Protein AF-A0A2M7JQ31-F1 (afdb_monomer_lite)

Structure (mmCIF, N/CA/C/O backbone):
data_AF-A0A2M7JQ31-F1
#
_entry.id   AF-A0A2M7JQ31-F1
#
loop_
_atom_site.group_PDB
_atom_site.id
_atom_site.type_symbol
_atom_site.label_atom_id
_atom_site.label_alt_id
_atom_site.label_comp_id
_atom_site.label_asym_id
_atom_site.label_entity_id
_atom_site.label_seq_id
_atom_site.pdbx_PDB_ins_code
_atom_site.Cartn_x
_atom_site.Cartn_y
_atom_site.Cartn_z
_atom_site.occupancy
_atom_site.B_iso_or_equiv
_atom_site.auth_seq_id
_atom_site.auth_comp_id
_atom_site.auth_asym_id
_atom_site.auth_atom_id
_atom_site.pdbx_PDB_model_num
ATOM 1 N N . MET A 1 1 ? 27.875 3.418 -22.681 1.00 65.19 1 MET A N 1
ATOM 2 C CA . MET A 1 1 ? 27.961 2.039 -22.156 1.00 65.19 1 MET A CA 1
ATOM 3 C C . MET A 1 1 ? 29.254 1.418 -22.652 1.00 65.19 1 MET A C 1
ATOM 5 O O . MET A 1 1 ? 29.579 1.654 -23.812 1.00 65.19 1 MET A O 1
ATOM 9 N N 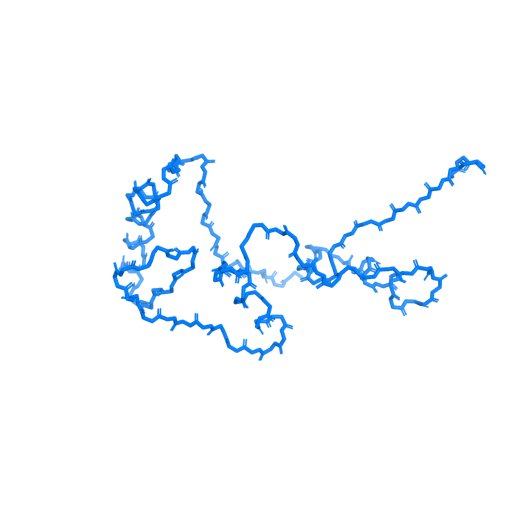. PRO A 1 2 ? 30.010 0.698 -21.807 1.00 87.50 2 PRO A N 1
ATOM 10 C CA . PRO A 1 2 ? 31.161 -0.084 -22.257 1.00 87.50 2 PRO A CA 1
ATOM 11 C C . PRO A 1 2 ? 30.753 -1.044 -23.381 1.00 87.50 2 PRO A C 1
ATOM 13 O O . PRO A 1 2 ? 29.633 -1.551 -23.373 1.00 87.50 2 PRO A O 1
ATOM 16 N N . SER A 1 3 ? 31.654 -1.322 -24.322 1.00 85.88 3 SER A N 1
ATOM 17 C CA . SER A 1 3 ? 31.379 -2.151 -25.509 1.00 85.88 3 SER A CA 1
ATOM 18 C C . SER A 1 3 ? 30.943 -3.590 -25.202 1.00 85.88 3 SER A C 1
ATOM 20 O O . SER A 1 3 ? 30.366 -4.238 -26.066 1.00 85.88 3 SER A O 1
ATOM 22 N N . HIS A 1 4 ? 31.175 -4.069 -23.977 1.00 90.38 4 HIS A N 1
ATOM 23 C CA . HIS A 1 4 ? 30.838 -5.422 -23.520 1.00 90.38 4 HIS A CA 1
ATOM 24 C C . HIS A 1 4 ? 29.823 -5.427 -22.361 1.00 90.38 4 HIS A C 1
ATOM 26 O O . HIS A 1 4 ? 29.737 -6.398 -21.614 1.00 90.38 4 HIS A O 1
ATOM 32 N N . ALA A 1 5 ? 29.083 -4.333 -22.159 1.00 92.06 5 ALA A N 1
ATOM 33 C CA . ALA A 1 5 ? 28.076 -4.251 -21.105 1.00 92.06 5 ALA A CA 1
ATOM 34 C C . ALA A 1 5 ? 26.688 -4.665 -21.613 1.00 92.06 5 ALA A C 1
ATOM 36 O O . ALA A 1 5 ? 26.236 -4.208 -22.663 1.00 92.06 5 ALA A O 1
ATOM 37 N N . HIS A 1 6 ? 25.984 -5.464 -20.810 1.00 89.62 6 HIS A N 1
ATOM 38 C CA . HIS A 1 6 ? 24.558 -5.736 -20.972 1.00 89.62 6 HIS A CA 1
ATOM 39 C C . HIS A 1 6 ? 23.758 -4.907 -19.963 1.00 89.62 6 HIS A C 1
ATOM 41 O O . HIS A 1 6 ? 24.145 -4.799 -18.800 1.00 89.62 6 HIS A O 1
ATOM 47 N N . LEU A 1 7 ? 22.636 -4.335 -20.404 1.00 88.12 7 LEU A N 1
ATOM 48 C CA . LEU A 1 7 ? 21.683 -3.635 -19.545 1.00 88.12 7 LEU A CA 1
ATOM 49 C C . LEU A 1 7 ? 20.421 -4.484 -19.417 1.00 88.12 7 LEU A C 1
ATOM 51 O O . LEU A 1 7 ? 19.772 -4.781 -20.418 1.00 88.12 7 LEU A O 1
ATOM 55 N N . ILE A 1 8 ? 20.071 -4.837 -18.185 1.00 91.75 8 ILE A N 1
ATOM 56 C CA . ILE A 1 8 ? 18.799 -5.473 -17.852 1.00 91.75 8 ILE A CA 1
ATOM 57 C C . ILE A 1 8 ? 18.033 -4.490 -16.973 1.00 91.75 8 ILE A C 1
ATOM 59 O O . ILE A 1 8 ? 18.545 -4.048 -15.946 1.00 91.75 8 ILE A O 1
ATOM 63 N N . LEU A 1 9 ? 16.824 -4.130 -17.399 1.00 90.25 9 LEU A N 1
ATOM 64 C CA . LEU A 1 9 ? 15.914 -3.286 -16.633 1.00 90.25 9 LEU A CA 1
ATOM 65 C C . LEU A 1 9 ? 14.868 -4.178 -15.968 1.00 90.25 9 LEU A C 1
ATOM 67 O O . LEU A 1 9 ? 14.239 -4.996 -16.636 1.00 90.25 9 LEU A O 1
ATOM 71 N N . VAL A 1 10 ? 14.692 -4.011 -14.661 1.00 90.75 10 VAL A N 1
ATOM 72 C CA . VAL A 1 10 ? 13.712 -4.747 -13.857 1.00 90.75 10 VAL A CA 1
ATOM 73 C C . VAL A 1 10 ? 12.864 -3.729 -13.112 1.00 90.75 10 VAL A C 1
ATOM 75 O O . VAL A 1 10 ? 13.394 -2.770 -12.556 1.00 90.75 10 VAL A O 1
ATOM 78 N N . GLY A 1 11 ? 11.554 -3.931 -13.107 1.00 87.75 11 GLY A N 1
ATOM 79 C CA . GLY A 1 11 ? 10.620 -3.089 -12.376 1.00 87.75 11 GLY A CA 1
ATOM 80 C C . GLY A 1 11 ? 9.209 -3.650 -12.434 1.00 87.75 11 GLY A C 1
ATOM 81 O O . GLY A 1 11 ? 8.967 -4.680 -13.066 1.00 87.75 11 GLY A O 1
ATOM 82 N N . ASP A 1 12 ? 8.295 -2.962 -11.765 1.00 84.31 12 ASP A N 1
ATOM 83 C CA . ASP A 1 12 ? 6.883 -3.317 -11.704 1.00 84.31 12 ASP A CA 1
ATOM 84 C C . ASP A 1 12 ? 6.079 -2.402 -12.639 1.00 84.31 12 ASP A C 1
ATOM 86 O O . ASP A 1 12 ? 6.180 -1.177 -12.577 1.00 84.31 12 ASP A O 1
ATOM 90 N N . ILE A 1 13 ? 5.313 -3.004 -13.552 1.00 77.62 13 ILE A N 1
ATOM 91 C CA . ILE A 1 13 ? 4.471 -2.281 -14.516 1.00 77.62 13 ILE A CA 1
ATOM 92 C C . ILE A 1 13 ? 3.192 -1.730 -13.876 1.00 77.62 13 ILE A C 1
ATOM 94 O O . ILE A 1 13 ? 2.614 -0.773 -14.398 1.00 77.62 13 ILE A O 1
ATOM 98 N N . ASP A 1 14 ? 2.766 -2.340 -12.770 1.00 76.56 14 ASP A N 1
ATOM 99 C CA . ASP A 1 14 ? 1.527 -2.034 -12.063 1.00 76.56 14 ASP A CA 1
ATOM 100 C C . ASP A 1 14 ? 1.780 -1.102 -10.853 1.00 76.56 14 ASP A C 1
ATOM 102 O O . ASP A 1 14 ? 0.839 -0.705 -10.167 1.00 76.56 14 ASP A O 1
ATOM 106 N N . GLN A 1 15 ? 3.036 -0.694 -10.611 1.00 73.25 15 GLN A N 1
ATOM 107 C CA . GLN A 1 15 ? 3.384 0.307 -9.599 1.00 73.25 15 GLN A CA 1
ATOM 108 C C . GLN A 1 15 ? 2.777 1.677 -9.940 1.00 73.25 15 GLN A C 1
ATOM 110 O O . GLN A 1 15 ? 2.622 2.044 -11.109 1.00 73.25 15 GLN A O 1
ATOM 115 N N . LEU A 1 16 ? 2.456 2.452 -8.896 1.00 68.75 16 LEU A N 1
ATOM 116 C CA . LEU A 1 16 ? 2.007 3.837 -9.037 1.00 68.75 16 LEU A CA 1
ATOM 117 C C . LEU A 1 16 ? 2.976 4.641 -9.923 1.00 68.75 16 LEU A C 1
ATOM 119 O O . LEU A 1 16 ? 4.192 4.431 -9.848 1.00 68.75 16 LEU A O 1
ATOM 123 N N . PRO A 1 17 ? 2.455 5.562 -10.757 1.00 65.19 17 PRO A N 1
ATOM 124 C CA . PRO A 1 17 ? 3.294 6.400 -11.599 1.00 65.19 17 PRO A CA 1
ATOM 125 C C . PRO A 1 17 ? 4.272 7.209 -10.745 1.00 65.19 17 PRO A C 1
ATOM 127 O O . PRO A 1 17 ? 3.998 7.532 -9.587 1.00 65.19 17 PRO A O 1
ATOM 130 N N . SER A 1 18 ? 5.413 7.555 -11.338 1.00 65.75 18 SER A N 1
ATOM 131 C CA . SER A 1 18 ? 6.384 8.447 -10.707 1.00 65.75 18 SER A CA 1
ATOM 132 C C . SER A 1 18 ? 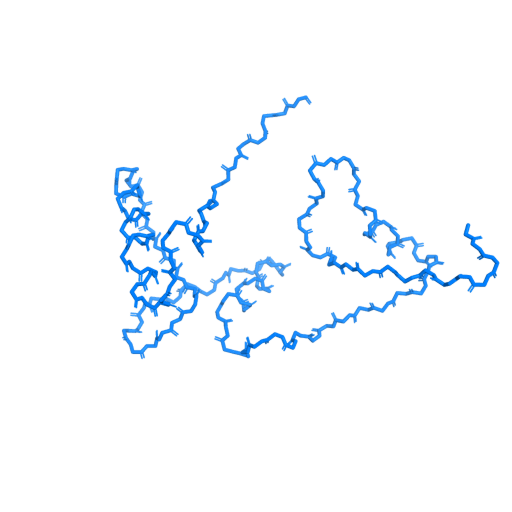5.699 9.731 -10.222 1.00 65.75 18 SER A C 1
ATOM 134 O O . SER A 1 18 ? 4.805 10.249 -10.885 1.00 65.75 18 SER A O 1
ATOM 136 N N . VAL A 1 19 ? 6.182 10.307 -9.117 1.00 64.56 19 VAL A N 1
ATOM 137 C CA . VAL A 1 19 ? 5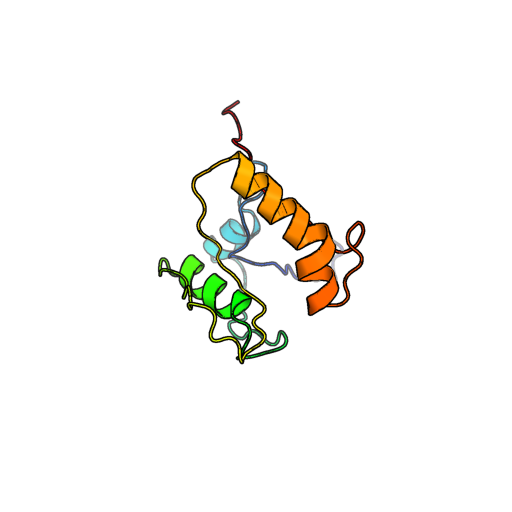.706 11.602 -8.573 1.00 64.56 19 VAL A CA 1
ATOM 138 C C . VAL A 1 19 ? 6.037 12.791 -9.514 1.00 64.56 19 VAL A C 1
ATOM 140 O O . VAL A 1 19 ? 5.744 13.941 -9.217 1.00 64.56 19 VAL A O 1
ATOM 143 N N . GLY A 1 20 ? 6.633 12.528 -10.683 1.00 68.06 20 GLY A N 1
ATOM 144 C CA . GLY A 1 20 ? 6.968 13.502 -11.721 1.00 68.06 20 GLY A CA 1
ATOM 145 C C . GLY A 1 20 ? 6.651 12.973 -13.127 1.00 68.06 20 GLY A C 1
ATOM 146 O O . GLY A 1 20 ? 6.128 11.868 -13.275 1.00 68.06 20 GLY A O 1
ATOM 147 N N . PRO A 1 21 ? 6.958 13.741 -14.185 1.00 62.84 21 PRO A N 1
ATOM 148 C CA . PRO A 1 21 ? 6.562 13.389 -15.542 1.00 62.84 21 PRO A CA 1
ATOM 149 C C . PRO A 1 21 ? 7.226 12.094 -16.028 1.00 62.84 21 PRO A C 1
ATOM 151 O O . PRO A 1 21 ? 8.447 11.943 -15.989 1.00 62.84 21 PRO A O 1
ATOM 154 N N . GLY A 1 22 ? 6.401 11.203 -16.579 1.00 67.50 22 GLY A N 1
ATOM 155 C CA . GLY A 1 22 ? 6.832 10.044 -17.358 1.00 67.50 22 GLY A CA 1
ATOM 156 C C . GLY A 1 22 ? 6.580 8.692 -16.691 1.00 67.50 22 GLY A C 1
ATOM 157 O O . GLY A 1 22 ? 6.691 8.524 -15.479 1.00 67.50 22 GLY A O 1
ATOM 158 N N . ASN A 1 23 ? 6.287 7.694 -17.526 1.00 76.50 23 ASN A N 1
ATOM 159 C CA . ASN A 1 23 ? 6.191 6.291 -17.135 1.00 76.50 23 ASN A CA 1
ATOM 160 C C . ASN A 1 23 ? 7.231 5.488 -17.919 1.00 76.50 23 ASN A C 1
ATOM 162 O O . ASN A 1 23 ? 6.891 4.618 -18.714 1.00 76.50 23 ASN A O 1
ATOM 166 N N . VAL A 1 24 ? 8.513 5.788 -17.686 1.00 84.38 24 VAL A N 1
ATOM 167 C CA . VAL A 1 24 ? 9.647 5.312 -18.501 1.00 84.38 24 VAL A CA 1
ATOM 168 C C . VAL A 1 24 ? 9.592 3.808 -18.773 1.00 84.38 24 VAL A C 1
ATOM 170 O O . VAL A 1 24 ? 9.682 3.391 -19.925 1.00 84.38 24 VAL A O 1
ATOM 173 N N . LEU A 1 25 ? 9.395 2.984 -17.738 1.00 87.25 25 LEU A N 1
ATOM 174 C CA . LEU A 1 25 ? 9.324 1.530 -17.905 1.00 87.25 25 LEU A CA 1
ATOM 175 C C . LEU A 1 25 ? 8.136 1.116 -18.787 1.00 87.25 25 LEU A C 1
ATOM 177 O O . LEU A 1 25 ? 8.285 0.307 -19.702 1.00 87.25 25 LEU A O 1
ATOM 181 N N . LYS A 1 26 ? 6.967 1.716 -18.552 1.00 85.94 26 LYS A N 1
ATOM 182 C CA . LYS A 1 26 ? 5.743 1.465 -19.320 1.00 85.94 26 LYS A CA 1
ATOM 183 C C . LYS A 1 26 ? 5.901 1.888 -20.778 1.00 85.94 26 LYS A C 1
ATOM 185 O O . LYS A 1 26 ? 5.453 1.169 -21.666 1.00 85.94 26 LYS A O 1
ATOM 190 N N . ASP A 1 27 ? 6.556 3.017 -21.025 1.00 87.06 27 ASP A N 1
ATOM 191 C CA . ASP A 1 27 ? 6.787 3.566 -22.360 1.00 87.06 27 ASP A CA 1
ATOM 192 C C . ASP A 1 27 ? 7.797 2.714 -23.143 1.00 87.06 27 ASP A C 1
ATOM 194 O O . ASP A 1 27 ? 7.567 2.399 -24.313 1.00 87.06 27 ASP A O 1
ATOM 198 N N . ILE A 1 28 ? 8.865 2.242 -22.486 1.00 89.31 28 ILE A N 1
ATOM 199 C CA . ILE A 1 28 ? 9.821 1.280 -23.061 1.00 89.31 28 ILE A CA 1
ATOM 200 C C . ILE A 1 28 ? 9.101 -0.006 -23.477 1.00 89.31 28 ILE A C 1
ATOM 202 O O . ILE A 1 28 ? 9.269 -0.452 -24.613 1.00 89.31 28 ILE A O 1
ATOM 206 N N . ILE A 1 29 ? 8.264 -0.572 -22.601 1.00 88.81 29 ILE A N 1
ATOM 207 C CA . ILE A 1 29 ? 7.498 -1.794 -22.889 1.00 88.81 29 ILE A CA 1
ATOM 208 C C . ILE A 1 29 ? 6.519 -1.562 -24.049 1.00 88.81 29 ILE A C 1
ATOM 210 O O . ILE A 1 29 ? 6.486 -2.344 -24.999 1.00 88.81 29 ILE A O 1
ATOM 214 N N . ARG A 1 30 ? 5.758 -0.461 -24.015 1.00 88.75 30 ARG A N 1
ATOM 215 C CA . ARG A 1 30 ? 4.778 -0.102 -25.057 1.00 88.75 30 ARG A CA 1
ATOM 216 C C . ARG A 1 30 ? 5.408 0.174 -26.417 1.00 88.75 30 ARG A C 1
ATOM 218 O O . ARG A 1 30 ? 4.736 0.001 -27.427 1.00 88.75 30 ARG A O 1
ATOM 225 N N . SER A 1 31 ? 6.675 0.586 -26.460 1.00 92.56 31 SER A N 1
ATOM 226 C CA . SER A 1 31 ? 7.366 0.875 -27.719 1.00 92.56 31 SER A CA 1
ATOM 227 C C . SER A 1 31 ? 7.517 -0.350 -28.630 1.00 92.56 31 SER A C 1
ATOM 229 O O . SER A 1 31 ? 7.699 -0.186 -29.835 1.00 92.56 31 SER A O 1
ATOM 231 N N . GLY A 1 32 ? 7.500 -1.568 -28.071 1.00 90.94 32 GLY A N 1
ATOM 232 C CA . GLY A 1 32 ? 7.726 -2.811 -28.818 1.00 90.94 32 GLY A CA 1
ATOM 233 C C . GLY A 1 32 ? 9.139 -2.957 -29.403 1.00 90.94 32 GLY A C 1
ATOM 234 O O . GLY A 1 32 ? 9.373 -3.850 -30.212 1.00 90.94 32 GLY A O 1
ATOM 235 N N . ARG A 1 33 ? 10.090 -2.087 -29.028 1.00 93.06 33 ARG A N 1
ATOM 236 C CA . ARG A 1 33 ? 11.447 -2.048 -29.612 1.00 93.06 33 ARG A CA 1
ATOM 237 C C . ARG A 1 33 ? 12.469 -2.924 -28.887 1.00 93.06 33 ARG A C 1
ATOM 239 O O . ARG A 1 33 ? 13.595 -3.051 -29.361 1.00 93.06 33 ARG A O 1
ATOM 246 N N . PHE A 1 34 ? 12.099 -3.492 -27.745 1.00 90.50 34 PHE A N 1
ATOM 247 C CA . PHE A 1 34 ? 12.986 -4.250 -26.868 1.00 90.50 34 PHE A CA 1
ATOM 248 C C . PHE A 1 34 ? 12.359 -5.598 -26.520 1.00 90.50 34 PHE A C 1
ATOM 250 O O . PHE A 1 34 ? 11.137 -5.722 -26.462 1.00 90.50 34 PHE A O 1
ATOM 257 N N . THR A 1 35 ? 13.195 -6.599 -26.249 1.00 91.88 35 THR A N 1
ATOM 258 C CA . THR A 1 35 ? 12.734 -7.876 -25.700 1.00 91.88 35 THR A CA 1
ATOM 259 C C . THR A 1 35 ? 12.201 -7.652 -24.289 1.00 91.88 35 THR A C 1
ATOM 261 O O . THR A 1 35 ? 12.932 -7.180 -23.420 1.00 91.88 35 THR A O 1
ATOM 264 N N . VAL A 1 36 ? 10.938 -8.006 -24.060 1.00 92.75 36 VAL A N 1
ATOM 265 C CA . VAL A 1 36 ? 10.273 -7.877 -22.759 1.00 92.75 36 VAL A CA 1
ATOM 266 C C . VAL A 1 36 ? 9.845 -9.255 -22.280 1.00 92.75 36 VAL A C 1
ATOM 268 O O . VAL A 1 36 ? 9.229 -10.016 -23.023 1.00 92.75 36 VAL A O 1
ATOM 271 N N . VAL A 1 37 ? 10.143 -9.553 -21.018 1.00 91.62 37 V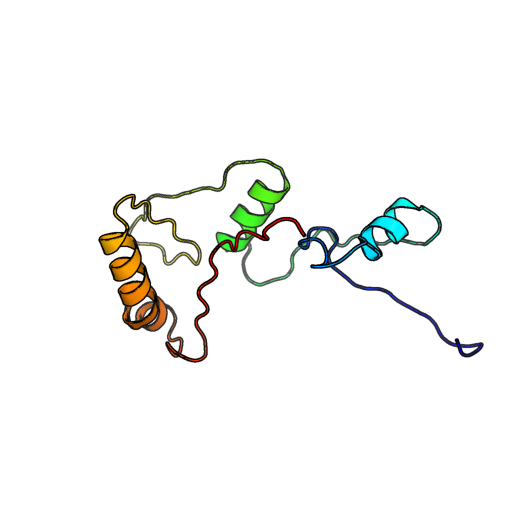AL A N 1
ATOM 272 C CA . VAL A 1 37 ? 9.652 -10.740 -20.315 1.00 91.62 37 VAL A CA 1
ATOM 273 C C . VAL A 1 37 ? 8.813 -10.262 -19.135 1.00 91.62 37 VAL A C 1
ATOM 275 O O . VAL A 1 37 ? 9.302 -9.492 -18.311 1.00 91.62 37 VAL A O 1
ATOM 278 N N . ARG A 1 38 ? 7.548 -10.696 -19.057 1.00 88.44 38 ARG A N 1
ATOM 279 C CA . ARG A 1 38 ? 6.660 -10.413 -17.920 1.00 88.44 38 ARG A CA 1
ATOM 280 C C . ARG A 1 38 ? 6.573 -11.649 -17.036 1.00 88.44 38 ARG A C 1
ATOM 282 O O . ARG A 1 38 ? 6.140 -12.700 -17.497 1.00 88.44 38 ARG A O 1
ATOM 289 N N . LEU A 1 39 ? 6.951 -11.503 -15.772 1.00 87.31 39 LEU A N 1
ATOM 290 C CA . LEU A 1 39 ? 6.703 -12.519 -14.754 1.00 87.31 39 LEU A CA 1
ATOM 291 C C . LEU A 1 39 ? 5.252 -12.379 -14.280 1.00 87.31 39 LEU A C 1
ATOM 293 O O . LEU A 1 39 ? 4.832 -11.286 -13.905 1.00 87.31 39 LEU A O 1
ATOM 297 N N . THR A 1 40 ? 4.477 -13.459 -14.354 1.00 78.56 40 THR A N 1
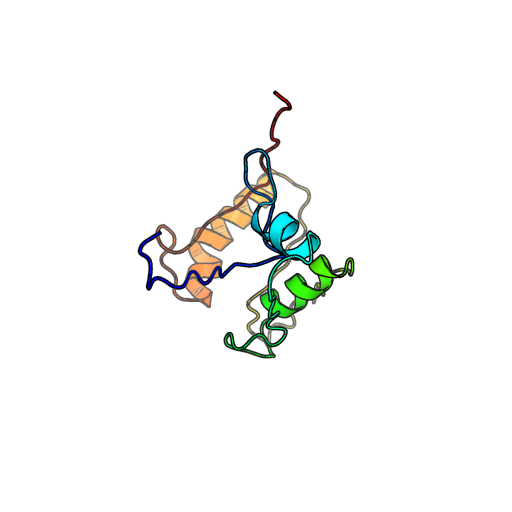ATOM 298 C CA . THR A 1 40 ? 3.045 -13.475 -13.995 1.00 78.56 40 THR A CA 1
ATOM 299 C C . THR A 1 40 ? 2.758 -14.221 -12.699 1.00 78.56 40 THR A C 1
ATOM 301 O O . THR A 1 40 ? 1.649 -14.133 -12.182 1.00 78.56 40 THR A O 1
ATOM 304 N N . GLU A 1 41 ? 3.736 -14.960 -12.180 1.00 74.06 41 GLU A N 1
ATOM 305 C CA . GLU A 1 41 ? 3.601 -15.735 -10.951 1.00 74.06 41 GLU A CA 1
ATOM 306 C C . GLU A 1 41 ? 4.213 -14.977 -9.771 1.00 74.06 41 GLU A C 1
ATOM 308 O O . GLU A 1 41 ? 5.361 -14.528 -9.824 1.00 74.06 41 GLU A O 1
ATOM 313 N N . ILE A 1 42 ? 3.440 -14.841 -8.692 1.00 66.06 42 ILE A N 1
ATOM 314 C CA . ILE A 1 42 ? 3.909 -14.271 -7.430 1.00 66.06 42 ILE A CA 1
ATOM 315 C C . ILE A 1 42 ? 4.409 -15.410 -6.546 1.00 66.06 42 ILE A C 1
ATOM 317 O O . ILE A 1 42 ? 3.627 -16.215 -6.054 1.00 66.06 42 ILE A O 1
ATOM 321 N N . PHE A 1 43 ? 5.721 -15.440 -6.310 1.00 67.75 43 PHE A N 1
ATOM 322 C CA . PHE A 1 43 ? 6.371 -16.389 -5.395 1.00 67.75 43 PHE A CA 1
ATOM 323 C C . PHE A 1 43 ? 6.522 -15.852 -3.962 1.00 67.75 43 PHE A C 1
ATOM 325 O O . PHE A 1 43 ? 7.146 -16.500 -3.122 1.00 67.75 43 PHE A O 1
ATOM 332 N N . ARG A 1 44 ? 5.998 -14.651 -3.664 1.00 61.41 44 ARG A N 1
ATOM 333 C CA . ARG A 1 44 ? 5.971 -14.139 -2.287 1.00 61.41 44 ARG A CA 1
ATOM 334 C C . ARG A 1 44 ? 5.107 -15.073 -1.434 1.00 61.41 44 ARG A C 1
ATOM 336 O O . ARG A 1 44 ? 4.154 -15.666 -1.926 1.00 61.41 44 ARG A O 1
ATOM 343 N N . GLN A 1 45 ? 5.497 -15.223 -0.172 1.00 47.16 45 GLN A N 1
ATOM 344 C CA . GLN A 1 45 ? 4.855 -16.105 0.797 1.00 47.16 45 GLN A CA 1
ATOM 345 C C . GLN A 1 45 ? 3.321 -15.957 0.762 1.00 47.16 45 GLN A C 1
ATOM 347 O O . GLN A 1 45 ? 2.813 -14.846 0.869 1.00 47.16 45 GLN A O 1
ATOM 352 N N . ALA A 1 46 ? 2.643 -17.106 0.659 1.00 53.47 46 ALA A N 1
ATOM 353 C CA . ALA A 1 46 ? 1.206 -17.342 0.801 1.00 53.47 46 ALA A CA 1
ATOM 354 C C . ALA A 1 46 ? 0.316 -17.077 -0.432 1.00 53.47 46 ALA A C 1
ATOM 356 O O . ALA A 1 46 ? -0.160 -15.972 -0.670 1.00 53.47 46 ALA A O 1
ATOM 357 N N . GLN A 1 47 ? -0.102 -18.174 -1.076 1.00 52.56 47 GLN A N 1
ATOM 358 C CA . GLN A 1 47 ? -1.381 -18.261 -1.802 1.00 52.56 47 GLN A CA 1
ATOM 359 C C . GLN A 1 47 ? -2.607 -17.905 -0.914 1.00 52.56 47 GLN A C 1
ATOM 361 O O . GLN A 1 47 ? -3.729 -17.881 -1.409 1.00 52.56 47 GLN A O 1
ATOM 366 N N . GLU A 1 48 ? -2.396 -17.603 0.374 1.00 63.88 48 GLU A N 1
ATOM 367 C CA . GLU A 1 48 ? -3.401 -17.290 1.397 1.00 63.88 48 GLU A CA 1
ATOM 368 C C . GLU A 1 48 ? -3.389 -15.812 1.859 1.00 63.88 48 GLU A C 1
ATOM 370 O O . GLU A 1 48 ? -4.239 -15.425 2.656 1.00 63.88 48 GLU A O 1
ATOM 375 N N . SER A 1 49 ? -2.462 -14.963 1.383 1.00 81.19 49 SER A N 1
ATOM 376 C CA . SER A 1 49 ? -2.419 -13.542 1.782 1.00 81.19 49 SER A CA 1
ATOM 377 C C . SER A 1 49 ? -3.594 -12.760 1.187 1.00 81.19 49 SER A C 1
ATOM 379 O O . SER A 1 49 ? -3.711 -12.609 -0.036 1.00 81.19 49 SER A O 1
ATOM 381 N N . MET A 1 50 ? -4.440 -12.190 2.047 1.00 85.00 50 MET A N 1
ATOM 382 C CA . MET A 1 50 ? -5.574 -11.374 1.612 1.00 85.00 50 MET A CA 1
ATOM 383 C C . MET A 1 50 ? -5.114 -10.036 1.031 1.00 85.00 50 MET A C 1
ATOM 385 O O . MET A 1 50 ? -5.776 -9.516 0.130 1.00 85.00 50 MET A O 1
ATOM 389 N N . ILE A 1 51 ? -3.955 -9.514 1.458 1.00 87.31 51 ILE A N 1
ATOM 390 C CA . ILE A 1 51 ? -3.332 -8.328 0.846 1.00 87.31 51 ILE A CA 1
ATOM 391 C C . ILE A 1 51 ? -3.054 -8.578 -0.644 1.00 87.31 51 ILE A C 1
ATOM 393 O O . ILE A 1 51 ? -3.441 -7.771 -1.490 1.00 87.31 51 ILE A O 1
ATOM 397 N N . VAL A 1 52 ? -2.411 -9.703 -0.981 1.00 84.62 52 VAL A N 1
ATOM 398 C CA . VAL A 1 52 ? -2.040 -10.031 -2.370 1.00 84.62 52 VAL A CA 1
ATOM 399 C C . VAL A 1 52 ? -3.284 -10.260 -3.230 1.00 84.62 52 VAL A C 1
ATOM 401 O O . VAL A 1 52 ? -3.391 -9.710 -4.329 1.00 84.62 52 VAL A O 1
ATOM 404 N N . VAL A 1 53 ? -4.256 -11.021 -2.717 1.00 84.94 53 VAL A N 1
ATOM 405 C CA . VAL A 1 53 ? -5.525 -11.285 -3.413 1.00 84.94 53 VAL A CA 1
ATOM 406 C C . VAL A 1 53 ? -6.276 -9.984 -3.708 1.00 84.94 53 VAL A C 1
ATOM 408 O O . VAL A 1 53 ? -6.718 -9.767 -4.839 1.00 84.94 53 VAL A O 1
ATOM 411 N N . ASN A 1 54 ? -6.399 -9.096 -2.718 1.00 88.94 54 ASN A N 1
ATOM 412 C CA . ASN A 1 54 ? -7.119 -7.835 -2.883 1.00 88.94 54 ASN A CA 1
ATOM 413 C C . ASN A 1 54 ? -6.385 -6.857 -3.811 1.00 88.94 54 ASN A C 1
ATOM 415 O O . ASN A 1 54 ? -7.043 -6.203 -4.620 1.00 88.94 54 ASN A O 1
ATOM 419 N N . ALA A 1 55 ? -5.049 -6.811 -3.786 1.00 86.69 55 ALA A N 1
ATOM 420 C CA . ALA A 1 55 ? -4.269 -5.994 -4.719 1.00 86.69 55 ALA A CA 1
ATOM 421 C C . ALA A 1 55 ? -4.514 -6.395 -6.186 1.00 86.69 55 ALA A C 1
ATOM 423 O O . ALA A 1 55 ? -4.749 -5.536 -7.038 1.00 86.69 55 ALA A O 1
ATOM 424 N N . HIS A 1 56 ? -4.543 -7.698 -6.489 1.00 84.62 56 HIS A N 1
ATOM 425 C CA . HIS A 1 56 ? -4.862 -8.176 -7.837 1.00 84.62 56 HIS A CA 1
ATOM 426 C C . HIS A 1 56 ? -6.271 -7.797 -8.288 1.00 84.62 56 HIS A C 1
ATOM 428 O O . HIS A 1 56 ? -6.446 -7.385 -9.434 1.00 84.62 56 HIS A O 1
ATOM 434 N N . LYS A 1 57 ? -7.265 -7.919 -7.400 1.00 88.06 57 LYS A N 1
ATOM 435 C CA . LYS A 1 57 ? -8.649 -7.531 -7.700 1.00 88.06 57 LYS A CA 1
ATOM 436 C C . LYS A 1 57 ? -8.742 -6.051 -8.056 1.00 88.06 57 LYS A C 1
ATOM 438 O O . LYS A 1 57 ? -9.260 -5.730 -9.123 1.00 88.06 57 LYS A O 1
ATOM 443 N N . VAL A 1 58 ? -8.156 -5.177 -7.236 1.00 89.56 58 VAL A N 1
ATOM 444 C CA . VAL A 1 58 ? -8.138 -3.726 -7.486 1.00 89.56 58 VAL A CA 1
ATOM 445 C C . VAL A 1 58 ? -7.448 -3.401 -8.815 1.00 89.56 58 VAL A C 1
ATOM 447 O O . VAL A 1 58 ? -8.016 -2.675 -9.630 1.00 89.56 58 VAL A O 1
ATOM 450 N N . ASN A 1 59 ? -6.291 -4.007 -9.102 1.00 83.31 59 ASN A N 1
ATOM 451 C CA . ASN A 1 59 ? -5.580 -3.808 -10.374 1.00 83.31 59 ASN A CA 1
ATOM 452 C C . ASN A 1 59 ? -6.376 -4.291 -11.604 1.00 83.31 59 ASN A C 1
ATOM 454 O O . ASN A 1 59 ? -6.154 -3.808 -12.713 1.00 83.31 59 ASN A O 1
ATOM 458 N N . GLN A 1 60 ? -7.315 -5.225 -11.424 1.00 87.00 60 GLN A N 1
ATOM 459 C CA . GLN A 1 60 ? -8.231 -5.712 -12.464 1.00 87.00 60 GLN A CA 1
ATOM 460 C C . GLN A 1 60 ? -9.562 -4.941 -12.517 1.00 87.00 60 GLN A C 1
ATOM 462 O O . GLN A 1 60 ? -10.450 -5.313 -13.285 1.00 87.00 60 GLN A O 1
ATOM 467 N N . GLY A 1 61 ? -9.727 -3.888 -11.710 1.00 89.25 61 GLY A N 1
ATOM 468 C CA . GLY A 1 61 ? -10.974 -3.122 -11.614 1.00 89.25 61 GLY A CA 1
ATOM 469 C C . GLY A 1 61 ? -12.100 -3.851 -10.872 1.00 89.25 61 GLY A C 1
ATOM 470 O O . GLY A 1 61 ? -13.267 -3.503 -11.034 1.00 89.25 61 GLY A O 1
ATOM 471 N N . GLN A 1 62 ? -11.774 -4.873 -10.080 1.00 92.75 62 GLN A N 1
ATOM 472 C CA . GLN A 1 62 ? -12.712 -5.617 -9.241 1.00 92.75 62 GLN A CA 1
ATOM 473 C C . GLN A 1 62 ? -12.648 -5.124 -7.791 1.00 92.75 62 GLN A C 1
ATOM 475 O O . GLN A 1 62 ? -11.593 -4.719 -7.302 1.00 92.75 62 GLN A O 1
ATOM 480 N N . LEU A 1 63 ? -13.771 -5.211 -7.075 1.00 90.69 63 LEU A N 1
ATOM 481 C CA . LEU A 1 63 ? -13.816 -4.863 -5.655 1.00 90.69 63 LEU A CA 1
ATOM 482 C C . LEU A 1 63 ? -13.017 -5.871 -4.805 1.00 90.69 63 LEU A C 1
ATOM 484 O O . LEU A 1 63 ? -13.099 -7.081 -5.062 1.00 90.69 63 LEU A O 1
ATOM 488 N N . PRO A 1 64 ? -12.270 -5.403 -3.785 1.00 89.94 64 PRO A N 1
ATOM 489 C CA . PRO A 1 64 ? -11.595 -6.280 -2.837 1.00 89.94 64 PRO A CA 1
ATOM 490 C C . PRO A 1 64 ? -12.614 -7.101 -2.040 1.00 89.94 64 PRO A C 1
ATOM 492 O O . PRO A 1 64 ? -13.764 -6.706 -1.855 1.00 89.94 64 PRO A O 1
ATOM 495 N N . VAL A 1 65 ? -12.191 -8.265 -1.555 1.00 86.81 65 VAL A N 1
ATOM 496 C CA . VAL A 1 65 ? -12.984 -9.049 -0.611 1.00 86.81 65 VAL A CA 1
ATOM 497 C C . VAL A 1 65 ? -12.800 -8.439 0.769 1.00 86.81 65 VAL A C 1
ATOM 499 O O . VAL A 1 65 ? -11.741 -8.570 1.385 1.00 86.81 65 VAL A O 1
ATOM 502 N N . LEU A 1 66 ? -13.854 -7.783 1.236 1.00 84.00 66 LEU A N 1
ATOM 503 C CA . LEU A 1 66 ? -13.982 -7.283 2.594 1.00 84.00 66 LEU A CA 1
ATOM 504 C C . LEU A 1 66 ? -14.718 -8.374 3.379 1.00 84.00 66 LEU A C 1
ATOM 506 O O . LEU A 1 66 ? -15.944 -8.416 3.384 1.00 84.00 66 LEU A O 1
ATOM 510 N N . LYS A 1 67 ? -13.989 -9.362 3.914 1.00 65.69 67 LYS A N 1
ATOM 511 C CA . LYS A 1 67 ? -14.621 -10.350 4.799 1.00 65.69 67 LYS A CA 1
ATOM 512 C C . LYS A 1 67 ? -14.925 -9.671 6.133 1.00 65.69 67 LYS A C 1
ATOM 514 O O . LYS A 1 67 ? -14.044 -9.023 6.696 1.00 65.69 67 LYS A O 1
ATOM 519 N N . GLU A 1 68 ? -16.133 -9.870 6.651 1.00 55.25 68 GLU A N 1
ATOM 520 C CA . GLU A 1 68 ? -16.384 -9.688 8.079 1.00 55.25 68 GLU A CA 1
ATOM 521 C C . GLU A 1 68 ? -15.509 -10.690 8.843 1.00 55.25 68 GLU A C 1
ATOM 523 O O . GLU A 1 68 ? -15.322 -11.829 8.410 1.00 55.25 68 GLU A O 1
ATOM 528 N N . ILE A 1 69 ? -14.890 -10.241 9.930 1.00 53.25 69 ILE A N 1
ATOM 529 C CA . ILE A 1 69 ? -13.895 -11.018 10.667 1.00 53.25 69 ILE A CA 1
ATOM 530 C C . ILE A 1 69 ? -14.583 -12.228 11.315 1.00 53.25 69 ILE A C 1
ATOM 532 O O . ILE A 1 69 ? -15.165 -12.111 12.396 1.00 53.25 69 ILE A O 1
ATOM 536 N N . ASP A 1 70 ? -14.464 -13.409 10.709 1.00 50.38 70 ASP A N 1
ATOM 537 C CA . ASP A 1 70 ? -14.615 -14.652 11.458 1.00 50.38 70 ASP A CA 1
ATOM 538 C C . ASP A 1 70 ? -13.432 -14.738 12.426 1.00 50.38 70 ASP A C 1
ATOM 540 O O . ASP A 1 70 ? -12.270 -14.843 12.032 1.00 50.38 70 ASP A O 1
ATOM 544 N N . LYS A 1 71 ? -13.734 -14.648 13.725 1.00 50.25 71 LYS A N 1
ATOM 545 C CA . LYS A 1 71 ? -12.771 -14.527 14.838 1.00 50.25 71 LYS A CA 1
ATOM 546 C C . LYS A 1 71 ? -11.734 -15.661 14.933 1.00 50.25 71 LYS A C 1
ATOM 548 O O . LYS A 1 71 ? -10.896 -15.622 15.830 1.00 50.25 71 LYS A O 1
ATOM 553 N N . SER A 1 72 ? -11.802 -16.682 14.079 1.00 51.16 72 SER A N 1
ATOM 554 C CA . SER A 1 72 ? -10.921 -17.851 14.111 1.00 51.16 72 SER A CA 1
ATOM 555 C C . SER A 1 72 ? -9.731 -17.790 13.155 1.00 51.16 72 SER A C 1
ATOM 557 O O . SER A 1 72 ? -8.842 -18.624 13.299 1.00 51.16 72 SER A O 1
ATOM 559 N N . GLU A 1 73 ? -9.672 -16.844 12.210 1.00 57.47 73 GLU A N 1
ATOM 560 C CA . GLU A 1 73 ? -8.564 -16.770 11.246 1.00 57.47 73 GLU A CA 1
ATOM 561 C C . GLU A 1 73 ? -7.804 -15.443 11.346 1.00 57.47 73 GLU A C 1
ATOM 563 O O . GLU A 1 73 ? -8.348 -14.357 11.153 1.00 57.47 73 GLU A O 1
ATOM 568 N N . SER A 1 74 ? -6.505 -15.528 11.645 1.00 65.75 74 SER A N 1
ATOM 569 C CA . SER A 1 74 ? -5.601 -14.383 11.574 1.00 65.75 74 SER A CA 1
ATOM 570 C C . SER A 1 74 ? -5.378 -14.009 10.107 1.00 65.75 74 SER A C 1
ATOM 572 O O . SER A 1 74 ? -4.694 -14.735 9.387 1.00 65.75 74 SER A O 1
ATOM 574 N N . THR A 1 75 ? -5.938 -12.884 9.666 1.00 78.19 75 THR A N 1
ATOM 575 C CA . THR A 1 75 ? -5.705 -12.325 8.327 1.00 78.19 75 THR A CA 1
ATOM 576 C C . THR A 1 75 ? -4.729 -11.150 8.375 1.00 78.19 75 THR A C 1
ATOM 578 O O . THR A 1 75 ? -4.632 -10.447 9.381 1.00 78.19 75 THR A O 1
ATOM 581 N N . ASP A 1 76 ? -4.002 -10.949 7.280 1.00 84.62 76 ASP A N 1
ATOM 582 C CA . ASP A 1 76 ? -3.097 -9.823 7.053 1.00 84.62 76 ASP A CA 1
ATOM 583 C C . ASP A 1 76 ? -3.799 -8.590 6.449 1.00 84.62 76 ASP A C 1
ATOM 585 O O . ASP A 1 76 ? -3.178 -7.540 6.322 1.00 84.62 76 ASP A O 1
ATOM 589 N N . PHE A 1 77 ? -5.091 -8.679 6.107 1.00 86.12 77 PHE A N 1
ATOM 590 C CA . PHE A 1 77 ? -5.881 -7.568 5.573 1.00 86.12 77 PHE A CA 1
ATOM 591 C C . PHE A 1 77 ? -7.163 -7.366 6.383 1.00 86.12 77 PHE A C 1
ATOM 593 O O . PHE A 1 77 ? -7.989 -8.270 6.493 1.00 86.12 77 PHE A O 1
ATOM 600 N N . GLN A 1 78 ? -7.368 -6.153 6.894 1.00 85.75 78 GLN A N 1
ATOM 601 C CA . GLN A 1 78 ? -8.567 -5.768 7.635 1.00 85.75 78 GLN A CA 1
ATOM 602 C C . GLN A 1 78 ? -9.144 -4.477 7.062 1.00 85.75 78 GLN A C 1
ATOM 604 O O . GLN A 1 78 ? -8.404 -3.574 6.670 1.00 85.75 78 GLN A O 1
ATOM 609 N N . PHE A 1 79 ? -10.471 -4.395 7.029 1.00 88.19 79 PHE A N 1
ATOM 610 C CA . PHE A 1 79 ? -11.202 -3.197 6.640 1.00 88.19 79 PHE A CA 1
ATOM 611 C C . PHE A 1 79 ? -12.125 -2.796 7.786 1.00 88.19 79 PHE A C 1
ATOM 613 O O . PHE A 1 79 ? -12.916 -3.613 8.254 1.00 88.19 79 PHE A O 1
ATOM 620 N N . ILE A 1 80 ? -11.985 -1.556 8.249 1.00 89.00 80 ILE A N 1
ATOM 621 C CA . ILE A 1 80 ? -12.783 -0.979 9.331 1.00 89.00 80 ILE A CA 1
ATOM 622 C C . ILE A 1 80 ? -13.459 0.259 8.755 1.00 89.00 80 ILE A C 1
ATOM 624 O O . ILE A 1 80 ? -12.782 1.218 8.385 1.00 89.00 80 ILE A O 1
ATOM 628 N N . GLU A 1 81 ? -14.780 0.205 8.642 1.00 90.50 81 GLU A N 1
ATOM 629 C CA . GLU A 1 81 ? -15.599 1.322 8.184 1.00 90.50 81 GLU A CA 1
ATOM 630 C C . GLU A 1 81 ? -15.959 2.210 9.379 1.00 90.50 81 GLU A C 1
ATOM 632 O O . GLU A 1 81 ? -16.485 1.728 10.381 1.00 90.50 81 GLU A O 1
ATOM 637 N N . GLU A 1 82 ? -15.638 3.499 9.287 1.00 93.81 82 GLU A N 1
ATOM 638 C CA . GLU A 1 82 ? -15.977 4.507 10.289 1.00 93.81 82 GLU A CA 1
ATOM 639 C C . GLU A 1 82 ? -16.137 5.863 9.593 1.00 93.81 82 GLU A C 1
ATOM 641 O O . GLU A 1 82 ? -15.333 6.221 8.730 1.00 93.81 82 GLU A O 1
ATOM 646 N N . GLU A 1 83 ? -17.177 6.606 9.966 1.00 95.00 83 GLU A N 1
ATOM 647 C CA . GLU A 1 83 ? -17.511 7.910 9.377 1.00 95.00 83 GLU A CA 1
ATOM 648 C C . GLU A 1 83 ? -17.194 9.072 10.328 1.00 95.00 83 GLU A C 1
ATOM 650 O O . GLU A 1 83 ? -17.033 10.209 9.883 1.00 95.00 83 GLU A O 1
ATOM 655 N N . ASP A 1 84 ? -17.089 8.804 11.633 1.00 97.19 84 ASP A N 1
ATOM 656 C CA . ASP A 1 84 ? -16.789 9.804 12.654 1.00 97.19 84 ASP A CA 1
ATOM 657 C C . ASP A 1 84 ? -15.272 10.087 12.723 1.00 97.19 84 ASP A C 1
ATOM 659 O O . ASP A 1 84 ? -14.500 9.203 13.110 1.00 97.19 84 ASP A O 1
ATOM 663 N N . PRO A 1 85 ? -14.810 11.315 12.409 1.00 94.44 85 PRO A N 1
ATOM 664 C CA . PRO A 1 85 ? -13.386 11.650 12.399 1.00 94.44 85 PRO A CA 1
ATOM 665 C C . PRO A 1 85 ? -12.668 11.414 13.732 1.00 94.44 85 PRO A C 1
ATOM 667 O O . PRO A 1 85 ? -11.492 11.043 13.735 1.00 94.44 85 PRO A O 1
ATOM 670 N N . GLU A 1 86 ? -13.351 11.619 14.862 1.00 96.38 86 GLU A N 1
ATOM 671 C CA . GLU A 1 86 ? -12.755 11.416 16.184 1.00 96.38 86 GLU A CA 1
ATOM 672 C C . GLU A 1 86 ? -12.536 9.926 16.448 1.00 96.38 86 GLU A C 1
ATOM 674 O O . GLU A 1 86 ? -11.472 9.521 16.925 1.00 96.38 86 GLU A O 1
ATOM 679 N N . LYS A 1 87 ? -13.500 9.090 16.050 1.00 96.38 87 LYS A N 1
ATOM 680 C CA . LYS A 1 87 ? -13.370 7.633 16.149 1.00 96.38 87 LYS A CA 1
ATOM 681 C C . LYS A 1 87 ? -12.345 7.079 15.172 1.00 96.38 87 LYS A C 1
ATOM 683 O O . LYS A 1 87 ? -11.602 6.183 15.552 1.00 96.38 87 LYS A O 1
ATOM 688 N N . ILE A 1 88 ? -12.239 7.623 13.956 1.00 94.50 88 ILE A N 1
ATOM 689 C CA . ILE A 1 88 ? -11.180 7.245 13.005 1.00 94.50 88 ILE A CA 1
ATOM 690 C C . ILE A 1 88 ? -9.808 7.466 13.643 1.00 94.50 88 ILE A C 1
ATOM 692 O O . ILE A 1 88 ? -8.969 6.565 13.626 1.00 94.50 88 ILE A O 1
ATOM 696 N N . LEU A 1 89 ? -9.579 8.647 14.227 1.00 95.19 89 LEU A N 1
ATOM 697 C CA . LEU A 1 89 ? -8.315 8.959 14.889 1.00 95.19 89 LEU A CA 1
ATOM 698 C C . LEU A 1 89 ? -8.034 7.984 16.037 1.00 95.19 89 LEU A C 1
ATOM 700 O O . LEU A 1 89 ? -6.928 7.448 16.118 1.00 95.19 89 LEU A O 1
ATOM 704 N N . GLN A 1 90 ? -9.028 7.731 16.890 1.00 96.06 90 GLN A N 1
ATOM 705 C CA . GLN A 1 90 ? -8.889 6.797 18.004 1.00 96.06 90 GLN A CA 1
ATOM 706 C C . GLN A 1 90 ? -8.562 5.379 17.512 1.00 96.06 90 GLN A C 1
ATOM 708 O O . GLN A 1 90 ? -7.586 4.786 17.962 1.00 96.06 90 GLN A O 1
ATOM 713 N N . ASN A 1 91 ? -9.291 4.883 16.511 1.00 94.12 91 ASN A N 1
ATOM 714 C CA . ASN A 1 91 ? -9.062 3.570 15.913 1.00 94.12 91 ASN A CA 1
ATOM 715 C C . ASN A 1 91 ? -7.640 3.447 15.342 1.00 94.12 91 ASN A C 1
ATOM 717 O O . ASN A 1 91 ? -6.979 2.432 15.551 1.00 94.12 91 ASN A O 1
ATOM 721 N N . ILE A 1 92 ? -7.135 4.475 14.648 1.00 94.19 92 ILE A N 1
ATOM 722 C CA . ILE A 1 92 ? -5.760 4.477 14.119 1.00 94.19 92 ILE A CA 1
ATOM 723 C C . ILE A 1 92 ? -4.738 4.393 15.261 1.00 94.19 92 ILE A C 1
ATOM 725 O O . ILE A 1 92 ? -3.784 3.615 15.164 1.00 94.19 92 ILE A O 1
ATOM 729 N N . LEU A 1 93 ? -4.924 5.172 16.332 1.00 95.00 93 LEU A N 1
ATOM 730 C CA . LEU A 1 93 ? -4.032 5.161 17.495 1.00 95.00 93 LEU A CA 1
ATOM 731 C C . LEU A 1 93 ? -4.021 3.792 18.181 1.00 95.00 93 LEU A C 1
ATOM 733 O O . LEU A 1 93 ? -2.942 3.271 18.467 1.00 95.00 93 LEU A O 1
ATOM 737 N N . ASP A 1 94 ? -5.186 3.180 18.376 1.00 94.19 94 ASP A N 1
ATOM 738 C CA . ASP A 1 94 ? -5.322 1.876 19.029 1.00 94.19 94 ASP A CA 1
ATOM 739 C C . ASP A 1 94 ? -4.702 0.759 18.175 1.00 94.19 94 ASP A C 1
ATOM 741 O O . ASP A 1 94 ? -3.943 -0.078 18.670 1.00 94.19 94 ASP A O 1
ATOM 745 N N . LEU A 1 95 ? -4.928 0.781 16.857 1.00 93.00 95 LEU A N 1
ATOM 746 C CA . LEU A 1 95 ? -4.326 -0.178 15.926 1.00 93.00 95 LEU A CA 1
ATOM 747 C C . LEU A 1 95 ? -2.799 -0.084 15.907 1.00 93.00 95 LEU A C 1
ATOM 749 O O . LEU A 1 95 ? -2.123 -1.112 15.919 1.00 93.00 95 LEU A O 1
ATOM 753 N N . CYS A 1 96 ? -2.246 1.130 15.875 1.00 93.88 96 CYS A N 1
ATOM 754 C CA . CYS A 1 96 ? -0.800 1.325 15.786 1.00 93.88 96 CYS A CA 1
ATOM 755 C C . CYS A 1 96 ? -0.086 1.075 17.120 1.00 93.88 96 CYS A C 1
ATOM 757 O O . CYS A 1 96 ? 1.074 0.666 17.121 1.00 93.88 96 CYS A O 1
ATOM 759 N N . SER A 1 97 ? -0.743 1.341 18.250 1.00 92.88 97 SER A N 1
ATOM 760 C CA . SER A 1 97 ? -0.127 1.223 19.576 1.00 92.88 97 SER A CA 1
ATOM 761 C C . SER A 1 97 ? -0.295 -0.164 20.198 1.00 92.88 97 SER A C 1
ATOM 763 O O . SER A 1 97 ? 0.642 -0.649 20.835 1.00 92.88 97 SER A O 1
ATOM 765 N N . GLU A 1 98 ? -1.431 -0.828 19.966 1.00 91.06 98 GLU A N 1
ATOM 766 C CA . GLU A 1 98 ? -1.790 -2.080 20.639 1.00 91.06 98 GLU A CA 1
ATOM 767 C C . GLU A 1 98 ? -2.194 -3.191 19.664 1.00 91.06 98 GLU A C 1
ATOM 769 O O . GLU A 1 98 ? -1.656 -4.295 19.750 1.00 91.06 98 GLU A O 1
ATOM 774 N N . GLY A 1 99 ? -3.091 -2.914 18.710 1.00 89.25 99 GLY A N 1
ATOM 775 C CA . GLY A 1 99 ? -3.681 -3.937 17.836 1.00 89.25 99 GLY A CA 1
ATOM 776 C C . GLY A 1 99 ? -2.655 -4.676 16.969 1.00 89.25 99 GLY A C 1
ATOM 777 O O . GLY A 1 99 ? -2.436 -5.880 17.123 1.00 89.25 99 GLY A O 1
ATOM 778 N N . ILE A 1 100 ? -1.983 -3.945 16.078 1.00 89.94 100 ILE A N 1
ATOM 779 C CA . ILE A 1 100 ? -0.963 -4.488 15.170 1.00 89.94 100 ILE A CA 1
ATOM 780 C C . ILE A 1 100 ? 0.263 -5.002 15.948 1.00 89.94 100 ILE A C 1
ATOM 782 O O . ILE A 1 100 ? 0.687 -6.134 15.686 1.00 89.94 100 ILE A O 1
ATOM 786 N N . PRO A 1 101 ? 0.832 -4.258 16.922 1.00 91.75 101 PRO A N 1
ATOM 787 C CA . PRO A 1 101 ? 1.921 -4.764 17.759 1.00 91.75 101 PRO A CA 1
ATOM 788 C C . PRO A 1 101 ? 1.571 -6.064 18.491 1.00 91.75 101 PRO A C 1
ATOM 790 O O . PRO A 1 101 ? 2.390 -6.980 18.536 1.00 91.75 101 PRO A O 1
ATOM 793 N N . GLY A 1 102 ? 0.355 -6.179 19.032 1.00 88.50 102 GLY A N 1
ATOM 794 C CA . GLY A 1 102 ? -0.107 -7.371 19.739 1.00 88.50 102 GLY A CA 1
ATOM 795 C C . GLY A 1 102 ? -0.287 -8.580 18.821 1.00 88.50 102 GLY A C 1
ATOM 796 O O . GLY A 1 102 ? 0.113 -9.689 19.179 1.00 88.50 102 GLY A O 1
ATOM 797 N N . GLN A 1 103 ? -0.837 -8.369 17.623 1.00 84.81 103 GLN A N 1
ATOM 798 C CA . GLN A 1 103 ? -1.109 -9.440 16.663 1.00 84.81 103 GLN A CA 1
ATOM 799 C C . GLN A 1 103 ? 0.152 -9.921 15.928 1.00 84.81 103 GLN A C 1
ATOM 801 O O . GLN A 1 103 ? 0.332 -11.125 15.743 1.00 84.81 103 GLN A O 1
ATOM 806 N N . PHE A 1 104 ? 1.040 -9.005 15.531 1.00 84.38 104 PHE A N 1
ATOM 807 C CA . PHE A 1 104 ? 2.172 -9.301 14.639 1.00 84.38 104 PHE A CA 1
ATOM 808 C C . PHE A 1 104 ? 3.554 -9.118 15.281 1.00 84.38 104 PHE A C 1
ATOM 810 O O . PHE A 1 104 ? 4.562 -9.432 14.653 1.00 84.38 104 PHE A O 1
ATOM 817 N N . ARG A 1 105 ? 3.621 -8.668 16.544 1.00 88.12 105 ARG A N 1
ATOM 818 C CA . ARG A 1 105 ? 4.866 -8.413 17.299 1.00 88.12 105 ARG A CA 1
ATOM 819 C C . ARG A 1 105 ? 5.770 -7.337 16.690 1.00 88.12 105 ARG A C 1
ATOM 821 O O . ARG A 1 105 ? 6.985 -7.388 16.871 1.00 88.12 105 ARG A O 1
ATOM 828 N 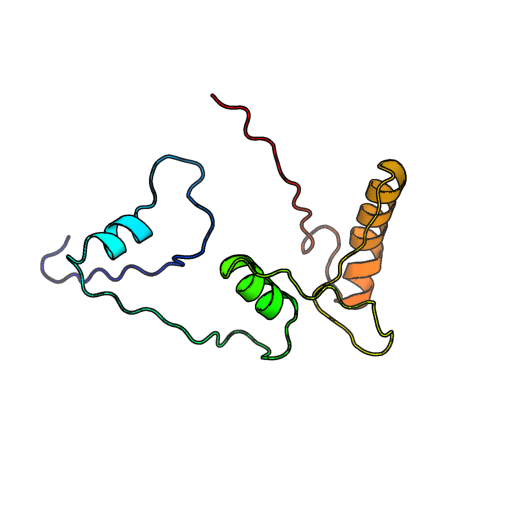N . PHE A 1 106 ? 5.182 -6.359 16.007 1.00 89.19 106 PHE A N 1
ATOM 829 C CA . PHE A 1 106 ? 5.907 -5.209 15.468 1.00 89.19 106 PHE A CA 1
ATOM 830 C C . PHE A 1 106 ? 6.168 -4.132 16.521 1.00 89.19 106 PHE A C 1
ATOM 832 O O . PHE A 1 106 ? 5.361 -3.903 17.422 1.00 89.19 106 PHE A O 1
ATOM 839 N N . HIS A 1 107 ? 7.284 -3.421 16.377 1.00 91.38 107 HIS A N 1
ATOM 840 C CA . HIS A 1 107 ? 7.598 -2.242 17.167 1.00 91.38 107 HIS A CA 1
ATOM 841 C C . HIS A 1 107 ? 6.762 -1.036 16.689 1.00 91.38 107 HIS A C 1
ATOM 843 O O . HIS A 1 107 ? 6.992 -0.557 15.570 1.00 91.38 107 HIS A O 1
ATOM 849 N N . PRO A 1 108 ? 5.898 -0.445 17.545 1.00 89.75 108 PRO A N 1
ATOM 850 C CA . PRO A 1 108 ? 4.932 0.586 17.147 1.00 89.75 108 PRO A CA 1
ATOM 851 C C . PRO A 1 108 ? 5.531 1.767 16.372 1.00 89.75 108 PRO A C 1
ATOM 853 O O . PRO A 1 108 ? 4.950 2.256 15.415 1.00 89.75 108 PRO A O 1
ATOM 856 N N . LEU A 1 109 ? 6.729 2.216 16.767 1.00 88.81 109 LEU A N 1
ATOM 857 C CA . LEU A 1 109 ? 7.372 3.403 16.180 1.00 88.81 109 LEU A CA 1
ATOM 858 C C . LEU A 1 109 ? 8.349 3.121 15.031 1.00 88.81 109 LEU A C 1
ATOM 860 O O . LEU A 1 109 ? 8.873 4.064 14.446 1.00 88.81 109 LEU A O 1
ATOM 864 N N . ARG A 1 110 ? 8.702 1.858 14.774 1.00 92.00 110 ARG A N 1
ATOM 865 C CA . ARG A 1 110 ? 9.795 1.515 13.839 1.00 92.00 110 ARG A CA 1
ATOM 866 C C . ARG A 1 110 ? 9.340 0.639 12.684 1.00 92.00 110 ARG A C 1
ATOM 868 O O . ARG A 1 110 ? 10.003 0.628 11.655 1.00 92.00 110 ARG A O 1
ATOM 875 N N . GLU A 1 111 ? 8.242 -0.082 12.869 1.00 92.00 111 GLU A N 1
ATOM 876 C CA . GLU A 1 111 ? 7.790 -1.122 11.944 1.00 92.00 111 GLU A CA 1
ATOM 877 C C . GLU A 1 111 ? 6.339 -0.910 11.489 1.00 92.00 111 GLU A C 1
ATOM 879 O O . GLU A 1 111 ? 5.805 -1.731 10.750 1.00 92.00 111 GLU A O 1
ATOM 884 N N . ILE A 1 112 ? 5.708 0.201 11.889 1.00 93.00 112 ILE A N 1
ATOM 885 C CA . ILE A 1 112 ? 4.353 0.579 11.474 1.00 93.00 112 ILE A CA 1
ATOM 886 C C . ILE A 1 112 ? 4.405 1.916 10.737 1.00 93.00 112 ILE A C 1
ATOM 888 O O . ILE A 1 112 ? 5.026 2.874 11.195 1.00 93.00 112 ILE A O 1
ATOM 892 N N . GLN A 1 113 ? 3.728 1.974 9.591 1.00 92.44 113 GLN A N 1
ATOM 893 C CA . GLN A 1 113 ? 3.570 3.179 8.788 1.00 92.44 113 GLN A CA 1
ATOM 894 C C . GLN A 1 113 ? 2.088 3.415 8.504 1.00 92.44 113 GLN A C 1
ATOM 896 O O . GLN A 1 113 ? 1.396 2.525 8.016 1.00 92.44 113 GLN A O 1
ATOM 901 N N . VAL A 1 114 ? 1.625 4.638 8.764 1.00 91.25 114 VAL A N 1
ATOM 902 C CA . VAL A 1 114 ? 0.291 5.096 8.369 1.00 91.25 114 VAL A CA 1
ATOM 903 C C . VAL A 1 114 ? 0.418 5.865 7.061 1.00 91.25 114 VAL A C 1
ATOM 905 O O . VAL A 1 114 ? 1.203 6.808 6.959 1.00 91.25 114 VAL A O 1
ATOM 908 N N . LEU A 1 115 ? -0.351 5.451 6.058 1.00 90.19 115 LEU A N 1
ATOM 909 C CA . LEU A 1 115 ? -0.454 6.130 4.774 1.00 90.19 115 LEU A CA 1
ATOM 910 C C . LEU A 1 115 ? -1.847 6.743 4.664 1.00 90.19 115 LEU A C 1
ATOM 912 O O . LEU A 1 115 ? -2.845 6.057 4.869 1.00 90.19 115 LEU A O 1
ATOM 916 N N . ALA A 1 116 ? -1.906 8.024 4.320 1.00 88.62 116 ALA A N 1
ATOM 917 C CA . ALA A 1 116 ? -3.145 8.729 4.030 1.00 88.62 116 ALA A CA 1
ATOM 918 C C . ALA A 1 116 ? -3.055 9.337 2.625 1.00 88.62 116 ALA A C 1
ATOM 920 O O . ALA A 1 116 ? -1.968 9.770 2.223 1.00 88.62 116 ALA A O 1
ATOM 921 N N . PRO A 1 117 ? -4.162 9.382 1.864 1.00 82.50 117 PRO A N 1
ATOM 922 C CA . PRO A 1 117 ? -4.176 10.089 0.595 1.00 82.50 117 PRO A CA 1
ATOM 923 C C . PRO A 1 117 ? -3.855 11.566 0.844 1.00 82.50 117 PRO A C 1
ATOM 925 O O . PRO A 1 117 ? -4.566 12.261 1.565 1.00 82.50 117 PRO A O 1
ATOM 928 N N . MET A 1 118 ? -2.773 12.050 0.242 1.00 75.12 118 MET A N 1
ATOM 929 C CA . MET A 1 118 ? -2.478 13.477 0.187 1.00 75.12 118 MET A CA 1
ATOM 930 C C . MET A 1 118 ? -3.086 14.029 -1.099 1.00 75.12 118 MET A C 1
ATOM 932 O O . MET A 1 118 ? -2.810 13.509 -2.180 1.00 75.12 118 MET A O 1
ATOM 936 N N . GLN A 1 119 ? -3.906 15.079 -1.002 1.00 57.41 119 GLN A N 1
ATOM 937 C CA . GLN A 1 119 ? -4.259 15.850 -2.191 1.00 57.41 119 GLN A CA 1
ATOM 938 C C . GLN A 1 119 ? -2.978 16.498 -2.716 1.00 57.41 119 GLN A C 1
ATOM 940 O O . GLN A 1 119 ? -2.378 17.340 -2.048 1.00 57.41 119 GLN A O 1
ATOM 945 N N . VAL A 1 120 ? -2.542 16.086 -3.904 1.00 54.44 120 VAL A N 1
ATOM 946 C CA . VAL A 1 120 ? -1.604 16.889 -4.680 1.00 54.44 120 VAL A CA 1
ATOM 947 C C . VAL A 1 120 ? -2.435 18.049 -5.205 1.00 54.44 120 VAL A C 1
ATOM 949 O O . VAL A 1 120 ? -3.237 17.866 -6.115 1.00 54.44 120 VAL A O 1
ATOM 952 N N . SER A 1 121 ? -2.325 19.214 -4.572 1.00 43.72 121 SER A N 1
ATOM 953 C CA . SER A 1 121 ? -2.848 20.447 -5.153 1.00 43.72 121 SER A CA 1
ATOM 954 C C . SER A 1 121 ? -2.197 20.616 -6.522 1.00 43.72 121 SER A C 1
ATOM 956 O O . SER A 1 121 ? -0.967 20.594 -6.604 1.00 43.72 121 SER A O 1
ATOM 958 N N . ASP A 1 122 ? -3.004 20.735 -7.576 1.00 47.22 122 ASP A N 1
ATOM 959 C CA . ASP A 1 122 ? -2.511 21.020 -8.922 1.00 47.22 122 ASP A CA 1
ATOM 960 C C . ASP A 1 122 ? -1.590 22.254 -8.867 1.00 47.22 122 ASP A C 1
ATOM 962 O O . ASP A 1 122 ? -1.990 23.314 -8.375 1.00 47.22 122 ASP A O 1
ATOM 966 N N . ILE A 1 123 ? -0.341 22.087 -9.316 1.00 40.00 123 ILE A N 1
ATOM 967 C CA . ILE A 1 123 ? 0.606 23.181 -9.582 1.00 40.00 123 ILE A CA 1
ATOM 968 C C . ILE A 1 123 ? 0.468 23.569 -11.050 1.00 40.00 123 ILE A C 1
ATOM 970 O O . ILE A 1 123 ? 0.486 22.641 -11.892 1.00 40.00 123 ILE A O 1
#

pLDDT: mean 81.67, std 14.01, range [40.0, 97.19]

Sequence (123 aa):
MPSHAHLILVGDIDQLPSVGPGNVLKDIIRSGRFTVVRLTEIFRQAQESMIVVNAHKVNQGQLPVLKEIDKSESTDFQFIEEEDPEKILQNILDLCSEGIPGQFRFHPLREIQVLAPMQVSDI

Secondary structure (DSSP, 8-state):
--TT--------SSSPPPSSS--HHHHHHHT--S---------SS-TT-HHHHHHHHHHTTPPP------TT---S--------HHHHHHHHHHIIIIIHHHHH---TTTS------------

Radius of gyration: 19.96 Å; chains: 1; bounding box: 49×41×50 Å

Foldseek 3Di:
DPPPDDDDDDDDQLDDADPDDDDVVVVVVVVPPDDDDDDPDDPPPDPPALVVVQVVCVSVVHHRDADDDPVPDDHPDHDDDDDDPVVVVVVVCCCLPPVVCVSPVDDSPPGDDDDDDDPPDDD